Protein AF-A0A7S2E7U0-F1 (afdb_monomer_lite)

pLDDT: mean 86.0, std 13.42, range [37.09, 97.75]

Organism: NCBI:txid49249

Radius of gyration: 22.54 Å; chains: 1; bounding box: 45×50×60 Å

Foldseek 3Di:
DDDPPPPPQLADLLDDPDDDDPVVVVVSVVCVVVVVVCVVVVVLCVPDDVPPPSDDDPSNDRDDHPCPDPVNVVVQLVVLCVVVVNPNVRSVCVVCVVPVVVVVVVVVVVVVVVVVVVVVVVVVVVVVD

Secondary structure (DSSP, 8-state):
------------TTS--SPPPHHHHHHHHHHHHHTGGGHHHHHHHHT--TTS--PPPGGGSPPPPGGG-HHHHHHHHHHHHHHTTT-HHHHHHHHHHHHHHHHHHHHHHHHHHHHHHHHHHHHHHHHH-

Structure (mmCIF, N/CA/C/O backbone):
data_AF-A0A7S2E7U0-F1
#
_entry.id   AF-A0A7S2E7U0-F1
#
loop_
_atom_site.group_PDB
_atom_site.id
_atom_site.type_symbol
_atom_site.label_atom_id
_atom_site.label_alt_id
_atom_site.label_comp_id
_atom_site.label_asym_id
_atom_site.label_entity_id
_atom_site.label_seq_id
_atom_site.pdbx_PDB_ins_code
_atom_site.Cartn_x
_atom_site.Cartn_y
_atom_site.Cartn_z
_atom_site.occupancy
_atom_site.B_iso_or_equiv
_atom_site.auth_seq_id
_atom_site.auth_comp_id
_atom_site.auth_asym_id
_atom_site.auth_atom_id
_atom_site.pdbx_PDB_model_num
ATOM 1 N N . THR A 1 1 ? 30.262 -25.009 -15.472 1.00 37.09 1 THR A N 1
ATOM 2 C CA . THR A 1 1 ? 28.959 -25.361 -14.877 1.00 37.09 1 THR A CA 1
ATOM 3 C C . THR A 1 1 ? 28.072 -24.147 -14.979 1.00 37.09 1 THR A C 1
ATOM 5 O O . THR A 1 1 ? 28.184 -23.230 -14.180 1.00 37.09 1 THR A O 1
ATOM 8 N N . THR A 1 2 ? 27.324 -24.074 -16.072 1.00 38.62 2 THR A N 1
ATOM 9 C CA . THR A 1 2 ? 26.510 -22.922 -16.458 1.00 38.62 2 THR A CA 1
ATOM 10 C C . THR A 1 2 ? 25.238 -22.957 -15.624 1.00 38.62 2 THR A C 1
ATOM 12 O O . THR A 1 2 ? 24.334 -23.733 -15.914 1.00 38.62 2 THR A O 1
ATOM 15 N N . THR A 1 3 ? 25.192 -22.195 -14.533 1.00 45.09 3 THR A N 1
ATOM 16 C CA . THR A 1 3 ? 23.937 -21.950 -13.821 1.00 45.09 3 THR A CA 1
ATOM 17 C C . THR A 1 3 ? 23.049 -21.158 -14.765 1.00 45.09 3 THR A C 1
ATOM 19 O O . THR A 1 3 ? 23.379 -20.018 -15.096 1.00 45.09 3 THR A O 1
ATOM 22 N N . ALA A 1 4 ? 21.978 -21.791 -15.241 1.00 39.88 4 ALA A N 1
ATOM 23 C CA . ALA A 1 4 ? 20.871 -21.113 -15.885 1.00 39.88 4 ALA A CA 1
ATOM 24 C C . ALA A 1 4 ? 20.502 -19.907 -15.015 1.00 39.88 4 ALA A C 1
ATOM 26 O O . ALA A 1 4 ? 20.107 -20.056 -13.858 1.00 39.88 4 ALA A O 1
ATOM 27 N N . ARG A 1 5 ? 20.765 -18.709 -15.536 1.00 43.84 5 ARG A N 1
ATOM 28 C CA . ARG A 1 5 ? 20.193 -17.479 -15.013 1.00 43.84 5 ARG A CA 1
ATOM 29 C C . ARG A 1 5 ? 18.723 -17.595 -15.384 1.00 43.84 5 ARG A C 1
ATOM 31 O O . ARG A 1 5 ? 18.349 -17.319 -16.518 1.00 43.84 5 ARG A O 1
ATOM 38 N N . ASP A 1 6 ? 17.928 -18.127 -14.463 1.00 47.03 6 ASP A N 1
ATOM 39 C CA . ASP A 1 6 ? 16.515 -17.798 -14.419 1.00 47.03 6 ASP A CA 1
ATOM 40 C C . ASP A 1 6 ? 16.488 -16.280 -14.227 1.00 47.03 6 ASP A C 1
ATOM 42 O O . ASP A 1 6 ? 16.602 -15.774 -13.107 1.00 47.03 6 ASP A O 1
ATOM 46 N N . ASP A 1 7 ? 16.469 -15.548 -15.343 1.00 47.12 7 ASP A N 1
ATOM 47 C CA . ASP A 1 7 ? 16.085 -14.144 -15.403 1.00 47.12 7 ASP A CA 1
ATOM 48 C C . ASP A 1 7 ? 14.592 -14.104 -15.044 1.00 47.12 7 ASP A C 1
ATOM 50 O O . ASP A 1 7 ? 13.710 -13.923 -15.882 1.00 47.12 7 ASP A O 1
ATOM 54 N N . ASP A 1 8 ? 14.318 -14.399 -13.770 1.00 57.12 8 ASP A N 1
ATOM 55 C CA . ASP A 1 8 ? 13.057 -14.174 -13.095 1.00 57.12 8 ASP A CA 1
ATOM 56 C C . ASP A 1 8 ? 12.713 -12.712 -13.351 1.00 57.12 8 ASP A C 1
ATOM 58 O O . ASP A 1 8 ? 13.328 -11.808 -12.786 1.00 57.12 8 ASP A O 1
ATOM 62 N N . ASP A 1 9 ? 11.741 -12.497 -14.225 1.00 67.38 9 ASP A N 1
ATOM 63 C CA . ASP A 1 9 ? 11.083 -11.226 -14.463 1.00 67.38 9 ASP A CA 1
ATOM 64 C C . ASP A 1 9 ? 10.714 -10.581 -13.110 1.00 67.38 9 ASP A C 1
ATOM 66 O O . ASP A 1 9 ? 9.685 -10.903 -12.503 1.00 67.38 9 ASP A O 1
ATOM 70 N N . LEU A 1 10 ? 11.567 -9.663 -12.626 1.00 74.56 10 LEU A N 1
ATOM 71 C CA . LEU A 1 10 ? 11.438 -8.878 -11.383 1.00 74.56 10 LEU A CA 1
ATOM 72 C C . LEU A 1 10 ? 10.291 -7.854 -11.452 1.00 74.56 10 LEU A C 1
ATOM 74 O O . LEU A 1 10 ? 10.310 -6.796 -10.821 1.00 74.56 10 LEU A O 1
ATOM 78 N N . SER A 1 11 ? 9.275 -8.171 -12.244 1.00 78.31 11 SER A N 1
ATOM 79 C CA . SER A 1 11 ? 7.920 -7.656 -12.151 1.00 78.31 11 SER A CA 1
ATOM 80 C C . SER A 1 11 ? 7.439 -7.536 -10.703 1.00 78.31 11 SER A C 1
ATOM 82 O O . SER A 1 11 ? 7.760 -8.341 -9.821 1.00 78.31 11 SER A O 1
ATOM 84 N N . TRP A 1 12 ? 6.635 -6.505 -10.465 1.00 82.00 12 TRP A N 1
ATOM 85 C CA . TRP A 1 12 ? 6.075 -6.257 -9.150 1.00 82.00 12 TRP A CA 1
ATOM 86 C C . TRP A 1 12 ? 5.142 -7.418 -8.754 1.00 82.00 12 TRP A C 1
ATOM 88 O O . TRP A 1 12 ? 4.193 -7.713 -9.485 1.00 82.00 12 TRP A O 1
ATOM 98 N N . PRO A 1 13 ? 5.359 -8.080 -7.603 1.00 79.50 13 PRO A N 1
ATOM 99 C CA . PRO A 1 13 ? 4.645 -9.310 -7.243 1.00 79.50 13 PRO A CA 1
ATOM 100 C C . PRO A 1 13 ? 3.137 -9.109 -7.027 1.00 79.50 13 PRO A C 1
ATOM 102 O O . PRO A 1 13 ? 2.373 -10.074 -7.035 1.00 79.50 13 PRO A O 1
ATOM 105 N N . GLU A 1 14 ? 2.692 -7.864 -6.847 1.00 77.19 14 GLU A N 1
ATOM 106 C CA . GLU A 1 14 ? 1.279 -7.529 -6.653 1.00 77.19 14 GLU A CA 1
ATOM 107 C C . GLU A 1 14 ? 0.531 -7.259 -7.970 1.00 77.19 14 GLU A C 1
ATOM 109 O O . GLU A 1 14 ? -0.700 -7.175 -7.958 1.00 77.19 14 GLU A O 1
ATOM 114 N N . GLU A 1 15 ? 1.228 -7.148 -9.109 1.00 79.31 15 GLU A N 1
ATOM 115 C CA . GLU A 1 15 ? 0.573 -6.920 -10.399 1.00 79.31 15 GLU A CA 1
ATOM 116 C C . GLU A 1 15 ? -0.136 -8.198 -10.897 1.00 79.31 15 GLU A C 1
ATOM 118 O O . GLU A 1 15 ? 0.424 -9.301 -10.882 1.00 79.31 15 GLU A O 1
ATOM 123 N N . PRO A 1 16 ? -1.413 -8.108 -11.312 1.00 69.31 16 PRO A N 1
ATOM 124 C CA . PRO A 1 16 ? -2.151 -9.264 -11.799 1.00 69.31 16 PRO A CA 1
ATOM 125 C C . PRO A 1 16 ? -1.623 -9.692 -13.173 1.00 69.31 16 PRO A C 1
ATOM 127 O O . PRO A 1 16 ? -1.882 -9.029 -14.169 1.00 69.31 16 PRO A O 1
ATOM 130 N N . LYS A 1 17 ? -0.916 -10.827 -13.225 1.00 68.31 17 LYS A N 1
ATOM 131 C CA . LYS A 1 17 ? -0.404 -11.388 -14.485 1.00 68.31 17 LYS A CA 1
ATOM 132 C C . LYS A 1 17 ? -1.469 -12.107 -15.333 1.00 68.31 17 LYS A C 1
ATOM 134 O O . LYS A 1 17 ? -1.351 -12.091 -16.546 1.00 68.31 17 LYS A O 1
ATOM 139 N N . GLU A 1 18 ? -2.524 -12.674 -14.728 1.00 74.00 18 GLU A N 1
ATOM 140 C CA . GLU A 1 18 ? -3.601 -13.420 -15.421 1.00 74.00 18 GLU A CA 1
ATOM 141 C C . GLU A 1 18 ? -4.927 -13.434 -14.619 1.00 74.00 18 GLU A C 1
ATOM 143 O O . GLU A 1 18 ? -4.891 -13.178 -13.409 1.00 74.00 18 GLU A O 1
ATOM 148 N N . PRO A 1 19 ? -6.100 -13.724 -15.236 1.00 62.00 19 PRO A N 1
ATOM 149 C CA . PRO A 1 19 ? -7.394 -13.824 -14.541 1.00 62.00 19 PRO A CA 1
ATOM 150 C C . PRO A 1 19 ? -7.426 -14.986 -13.526 1.00 62.00 19 PRO A C 1
ATOM 152 O O . PRO A 1 19 ? -7.167 -16.139 -13.860 1.00 62.00 19 PRO A O 1
ATOM 155 N N . LYS A 1 20 ? -7.727 -14.682 -12.251 1.00 66.06 20 LYS A N 1
ATOM 156 C CA . LYS A 1 20 ? -7.390 -15.549 -11.101 1.00 66.06 20 LYS A CA 1
ATOM 157 C C . LYS A 1 20 ? -8.554 -16.382 -10.557 1.00 66.06 20 LYS A C 1
ATOM 159 O O . LYS A 1 20 ? -9.637 -15.878 -10.277 1.00 66.06 20 LYS A O 1
ATOM 164 N N . SER A 1 21 ? -8.247 -17.648 -10.265 1.00 81.69 21 SER A N 1
ATOM 165 C CA . SER A 1 21 ? -8.994 -18.527 -9.351 1.00 81.69 21 SER A CA 1
ATOM 166 C C . SER A 1 21 ? -9.025 -17.962 -7.918 1.00 81.69 21 SER A C 1
ATOM 168 O O . SER A 1 21 ? -8.040 -17.379 -7.456 1.00 81.69 21 SER A O 1
ATOM 170 N N . LEU A 1 22 ? -10.119 -18.182 -7.173 1.00 84.44 22 LEU A N 1
ATOM 171 C CA . LEU A 1 22 ? -10.339 -17.656 -5.809 1.00 84.44 22 LEU A CA 1
ATOM 172 C C . LEU A 1 22 ? -9.176 -17.934 -4.838 1.00 84.44 22 LEU A C 1
ATOM 174 O O . LEU A 1 22 ? -8.806 -17.069 -4.045 1.00 84.44 22 LEU A O 1
ATOM 178 N N . LYS A 1 23 ? -8.551 -19.116 -4.928 1.00 83.69 23 LYS A N 1
ATOM 179 C CA . LYS A 1 23 ? -7.410 -19.493 -4.071 1.00 83.69 23 LYS A CA 1
ATOM 180 C C . LYS A 1 23 ? -6.179 -18.614 -4.319 1.00 83.69 23 LYS A C 1
ATOM 182 O O . LYS A 1 23 ? -5.499 -18.230 -3.372 1.00 83.69 23 LYS A O 1
ATOM 187 N N . SER A 1 24 ? -5.924 -18.258 -5.579 1.00 83.31 24 SER A N 1
ATOM 188 C CA . SER A 1 24 ? -4.824 -17.363 -5.956 1.00 83.31 24 SER A CA 1
ATOM 189 C C . SER A 1 24 ? -5.070 -15.937 -5.449 1.00 83.31 24 SER A C 1
ATOM 191 O O . SER A 1 24 ? -4.136 -15.273 -5.004 1.00 83.31 24 SER A O 1
ATOM 193 N N . SER A 1 25 ? -6.330 -15.488 -5.420 1.00 84.25 25 SER A N 1
ATOM 194 C CA . SER A 1 25 ? -6.690 -14.174 -4.874 1.00 84.25 25 SER A CA 1
ATOM 195 C C . SER A 1 25 ? -6.445 -14.073 -3.366 1.00 84.25 25 SER A C 1
ATOM 197 O O . SER A 1 25 ? -5.916 -13.065 -2.905 1.00 84.25 25 SER A O 1
ATOM 199 N N . LEU A 1 26 ? -6.802 -15.106 -2.594 1.00 87.62 26 LEU A N 1
ATOM 200 C CA . LEU A 1 26 ? -6.554 -15.129 -1.146 1.00 87.62 26 LEU A CA 1
ATOM 201 C C . LEU A 1 26 ? -5.057 -15.151 -0.827 1.00 87.62 26 LEU A C 1
ATOM 203 O O . LEU A 1 26 ? -4.606 -14.440 0.068 1.00 87.62 26 LEU A O 1
ATOM 207 N N . TYR A 1 27 ? -4.282 -15.926 -1.587 1.00 86.81 27 TYR A N 1
ATOM 208 C CA . TYR A 1 27 ? -2.829 -15.952 -1.450 1.00 86.81 27 TYR A CA 1
ATOM 209 C C . TYR A 1 27 ? -2.200 -14.584 -1.747 1.00 86.81 27 TYR A C 1
ATOM 211 O O . TYR A 1 27 ? -1.378 -14.106 -0.969 1.00 86.81 27 TYR A O 1
ATOM 219 N N . LEU A 1 28 ? -2.632 -13.918 -2.824 1.00 85.19 28 LEU A N 1
ATOM 220 C CA . LEU A 1 28 ? -2.157 -12.577 -3.167 1.00 85.19 28 LEU A CA 1
ATOM 221 C C . LEU A 1 28 ? -2.520 -11.552 -2.084 1.00 85.19 28 LEU A C 1
ATOM 223 O O . LEU A 1 28 ? -1.697 -10.715 -1.726 1.00 85.19 28 LEU A O 1
ATOM 227 N N . LEU A 1 29 ? -3.735 -11.636 -1.531 1.00 88.75 29 LEU A N 1
ATOM 228 C CA . LEU A 1 29 ? -4.169 -10.777 -0.432 1.00 88.75 29 LEU A CA 1
ATOM 229 C C . LEU A 1 29 ? -3.288 -10.977 0.806 1.00 88.75 29 LEU A C 1
ATOM 231 O O . LEU A 1 29 ? -2.836 -10.001 1.397 1.00 88.75 29 LEU A O 1
ATOM 235 N N . TYR A 1 30 ? -3.003 -12.230 1.166 1.00 90.06 30 TYR A N 1
ATOM 236 C CA . TYR A 1 30 ? -2.103 -12.555 2.269 1.00 90.06 30 TYR A CA 1
ATOM 237 C C . TYR A 1 30 ? -0.690 -12.015 2.029 1.00 90.06 30 TYR A C 1
ATOM 239 O O . TYR A 1 30 ? -0.112 -11.390 2.919 1.00 90.06 30 TYR A O 1
ATOM 247 N N . GLN A 1 31 ? -0.135 -12.217 0.831 1.00 89.81 31 GLN A N 1
ATOM 248 C CA . GLN A 1 31 ? 1.193 -11.709 0.488 1.00 89.81 31 GLN A CA 1
ATOM 249 C C . GLN A 1 31 ? 1.262 -10.183 0.547 1.00 89.81 31 GLN A C 1
ATOM 251 O O . GLN A 1 31 ? 2.233 -9.654 1.084 1.00 89.81 31 GLN A O 1
ATOM 256 N N . ARG A 1 32 ? 0.234 -9.491 0.042 1.00 88.69 32 ARG A N 1
ATOM 257 C CA . ARG A 1 32 ? 0.123 -8.028 0.090 1.00 88.69 32 ARG A CA 1
ATOM 258 C C . ARG A 1 32 ? -0.025 -7.517 1.520 1.00 88.69 32 ARG A C 1
ATOM 260 O O . ARG A 1 32 ? 0.574 -6.516 1.882 1.00 88.69 32 ARG A O 1
ATOM 267 N N . TRP A 1 33 ? -0.796 -8.219 2.346 1.00 89.12 33 TRP A N 1
ATOM 268 C CA . TRP A 1 33 ? -1.007 -7.840 3.741 1.00 89.12 33 TRP A CA 1
ATOM 269 C C . TRP A 1 33 ? 0.243 -8.041 4.607 1.00 89.12 33 TRP A C 1
ATOM 271 O O . TRP A 1 33 ? 0.558 -7.203 5.445 1.00 89.12 33 TRP A O 1
ATOM 281 N N . THR A 1 34 ? 0.972 -9.138 4.397 1.00 91.94 34 THR A N 1
ATOM 282 C CA . THR A 1 34 ? 2.152 -9.498 5.203 1.00 91.94 34 THR A CA 1
ATOM 283 C C . THR A 1 34 ? 3.477 -9.022 4.616 1.00 91.94 34 THR A C 1
ATOM 285 O O . THR A 1 34 ? 4.521 -9.238 5.228 1.00 91.94 34 THR A O 1
ATOM 288 N N . PHE A 1 35 ? 3.463 -8.420 3.423 1.00 91.69 35 PHE A N 1
ATOM 289 C CA . PHE A 1 35 ? 4.661 -8.067 2.654 1.00 91.69 35 PHE A CA 1
ATOM 290 C C . PHE A 1 35 ? 5.640 -9.239 2.470 1.00 91.69 35 PHE A C 1
ATOM 292 O O . PHE A 1 35 ? 6.848 -9.046 2.326 1.00 91.69 35 PHE A O 1
ATOM 299 N N . SER A 1 36 ? 5.137 -10.480 2.442 1.00 89.38 36 SER A N 1
ATOM 300 C CA . SER A 1 36 ? 5.979 -11.685 2.419 1.00 89.38 36 SER A CA 1
ATOM 301 C C . SER A 1 36 ? 6.924 -11.751 1.211 1.00 89.38 36 SER A C 1
ATOM 303 O O . SER A 1 36 ? 7.922 -12.471 1.260 1.00 89.38 36 SER A O 1
ATOM 305 N N . PHE A 1 37 ? 6.637 -11.032 0.125 1.00 86.94 37 PHE A N 1
ATOM 306 C CA . PHE A 1 37 ? 7.508 -10.971 -1.051 1.00 86.94 37 PHE A CA 1
ATOM 307 C C . PHE A 1 37 ? 8.867 -10.309 -0.753 1.00 86.94 37 PHE A C 1
ATOM 309 O O . PHE A 1 37 ? 9.879 -10.680 -1.351 1.00 86.94 37 PHE A O 1
ATOM 316 N N . MET A 1 38 ? 8.930 -9.404 0.232 1.00 89.88 38 MET A N 1
ATOM 317 C CA . MET A 1 38 ? 10.175 -8.747 0.650 1.00 89.88 38 MET A CA 1
ATOM 318 C C . MET A 1 38 ? 11.180 -9.719 1.276 1.00 89.88 38 MET A C 1
ATOM 320 O O . MET A 1 38 ? 12.381 -9.441 1.295 1.00 89.88 38 MET A O 1
ATOM 324 N N . ASN A 1 39 ? 10.736 -10.898 1.725 1.00 90.12 39 ASN A N 1
ATOM 325 C CA . ASN A 1 39 ? 11.610 -11.902 2.332 1.00 90.12 39 ASN A CA 1
ATOM 326 C C . ASN A 1 39 ? 12.759 -12.334 1.409 1.00 90.12 39 ASN A C 1
ATOM 328 O O . ASN A 1 39 ? 13.832 -12.676 1.910 1.00 90.12 39 ASN A O 1
ATOM 332 N N . ARG A 1 40 ? 12.583 -12.283 0.078 1.00 86.50 40 ARG A N 1
ATOM 333 C CA . ARG A 1 40 ? 13.654 -12.574 -0.896 1.00 86.50 40 ARG A CA 1
ATOM 334 C C . ARG A 1 40 ? 14.804 -11.572 -0.760 1.00 86.50 40 ARG A C 1
ATOM 336 O O . ARG A 1 40 ? 15.948 -11.980 -0.557 1.00 86.50 40 ARG A O 1
ATOM 343 N N . VAL A 1 41 ? 14.484 -10.277 -0.796 1.00 87.56 41 VAL A N 1
ATOM 344 C CA . VAL A 1 41 ? 15.458 -9.180 -0.662 1.00 87.56 41 VAL A CA 1
ATOM 345 C C . VAL A 1 41 ? 16.106 -9.209 0.722 1.00 87.56 41 VAL A C 1
ATOM 347 O O . VAL A 1 41 ? 17.329 -9.159 0.827 1.00 87.56 41 VAL A O 1
ATOM 350 N N . LEU A 1 42 ? 15.313 -9.396 1.782 1.00 90.25 42 LEU A N 1
ATOM 351 C CA . LEU A 1 42 ? 15.817 -9.472 3.157 1.00 90.25 42 LEU A CA 1
ATOM 352 C C . LEU A 1 42 ? 16.751 -10.671 3.373 1.00 90.25 42 LEU A C 1
ATOM 354 O O . LEU A 1 42 ? 17.792 -10.545 4.017 1.00 90.25 42 LEU A O 1
ATOM 358 N N . THR A 1 43 ? 16.429 -11.836 2.804 1.00 89.31 43 THR A N 1
ATOM 359 C CA . THR A 1 43 ? 17.274 -13.035 2.924 1.00 89.31 43 THR A CA 1
ATOM 360 C C . THR A 1 43 ? 18.589 -12.873 2.171 1.00 89.31 43 THR A C 1
ATOM 362 O O . THR A 1 43 ? 19.625 -13.316 2.674 1.00 89.31 43 THR A O 1
ATOM 365 N N . LYS A 1 44 ? 18.568 -12.226 0.996 1.00 87.12 44 LYS A N 1
ATOM 366 C CA . LYS A 1 44 ? 19.787 -11.890 0.251 1.00 87.12 44 LYS A CA 1
ATOM 367 C C . LYS A 1 44 ? 20.631 -10.872 1.018 1.00 87.12 44 LYS A C 1
ATOM 369 O O . LYS A 1 44 ? 21.818 -11.111 1.212 1.00 87.12 44 LYS A O 1
ATOM 374 N N . GLY A 1 45 ? 20.008 -9.814 1.540 1.00 88.50 45 GLY A N 1
ATOM 375 C CA . GLY A 1 45 ? 20.654 -8.817 2.396 1.00 88.50 45 GLY A CA 1
ATOM 376 C C . GLY A 1 45 ? 21.323 -9.435 3.627 1.00 88.50 45 GLY A C 1
ATOM 377 O O . GLY A 1 45 ? 22.473 -9.134 3.923 1.00 88.50 45 GLY A O 1
ATOM 378 N N . ARG A 1 46 ? 20.666 -10.394 4.291 1.00 89.38 46 ARG A N 1
ATOM 379 C CA . ARG A 1 46 ? 21.229 -11.108 5.452 1.00 89.38 46 ARG A CA 1
ATOM 380 C C . ARG A 1 46 ? 22.503 -11.901 5.130 1.00 89.38 46 ARG A C 1
ATOM 382 O O . ARG A 1 46 ? 23.315 -12.123 6.019 1.00 89.38 46 ARG A O 1
ATOM 389 N N . ARG A 1 47 ? 22.664 -12.372 3.890 1.00 85.88 47 ARG A N 1
ATOM 390 C CA . ARG A 1 47 ? 23.828 -13.164 3.449 1.00 85.88 47 ARG A CA 1
ATOM 391 C C . ARG A 1 47 ? 24.981 -12.303 2.931 1.00 85.88 47 ARG A C 1
ATOM 393 O O . ARG A 1 47 ? 25.975 -12.862 2.483 1.00 85.88 47 ARG A O 1
ATOM 400 N N . GLN A 1 48 ? 24.866 -10.976 2.981 1.00 83.38 48 GLN A N 1
ATOM 401 C CA . GLN A 1 48 ? 25.957 -10.084 2.604 1.00 83.38 48 GLN A CA 1
ATOM 402 C C . GLN A 1 48 ? 27.102 -10.206 3.610 1.00 83.38 48 GLN A C 1
ATOM 404 O O . GLN A 1 48 ? 27.080 -9.619 4.690 1.00 83.38 48 GLN A O 1
ATOM 409 N N . THR A 1 49 ? 28.120 -10.977 3.257 1.00 77.81 49 THR A N 1
ATOM 410 C CA . THR A 1 49 ? 29.414 -10.940 3.929 1.00 77.81 49 THR A CA 1
ATOM 411 C C . THR A 1 49 ? 30.299 -9.934 3.195 1.00 77.81 49 THR A C 1
ATOM 413 O O . THR A 1 49 ? 30.299 -9.855 1.968 1.00 77.81 49 THR A O 1
ATOM 416 N N . LEU A 1 50 ? 31.103 -9.170 3.939 1.00 67.19 50 LEU A N 1
ATOM 417 C CA . LEU A 1 50 ? 32.033 -8.181 3.369 1.00 67.19 50 LEU A CA 1
ATOM 418 C C . LEU A 1 50 ? 33.115 -8.817 2.462 1.00 67.19 50 LEU A C 1
ATOM 420 O O . LEU A 1 50 ? 33.880 -8.102 1.826 1.00 67.19 50 LEU A O 1
ATOM 424 N N . ARG A 1 51 ? 33.228 -10.153 2.449 1.00 66.19 51 ARG A N 1
ATOM 425 C CA . ARG A 1 51 ? 34.316 -10.901 1.804 1.00 66.19 51 ARG A CA 1
ATOM 426 C C . ARG A 1 51 ? 33.921 -11.608 0.507 1.00 66.19 51 ARG A C 1
ATOM 428 O O . ARG A 1 51 ? 34.797 -11.805 -0.325 1.00 66.19 51 ARG A O 1
ATOM 435 N N . ASP A 1 52 ? 32.645 -11.943 0.311 1.00 72.00 52 ASP A N 1
ATOM 436 C CA . ASP A 1 52 ? 32.226 -12.816 -0.799 1.00 72.00 52 ASP A CA 1
ATOM 437 C C . ASP A 1 52 ? 31.761 -12.044 -2.048 1.00 72.00 52 ASP A C 1
ATOM 439 O O . ASP A 1 52 ? 31.357 -12.645 -3.041 1.00 72.00 52 ASP A O 1
ATOM 443 N N . GLY A 1 53 ? 31.786 -10.704 -2.018 1.00 70.75 53 GLY A N 1
ATOM 444 C CA . GLY A 1 53 ? 31.375 -9.855 -3.146 1.00 70.75 53 GLY A CA 1
ATOM 445 C C . GLY A 1 53 ? 29.874 -9.905 -3.467 1.00 70.75 53 GLY A C 1
ATOM 446 O O . GLY A 1 53 ? 29.403 -9.187 -4.347 1.00 70.75 53 GLY A O 1
ATOM 447 N N . THR A 1 54 ? 29.093 -10.708 -2.740 1.00 69.62 54 THR A N 1
ATOM 448 C CA . THR A 1 54 ? 27.632 -10.745 -2.809 1.00 69.62 54 THR A CA 1
ATOM 449 C C . THR A 1 54 ? 27.039 -9.544 -2.086 1.00 69.62 54 THR A C 1
ATOM 451 O O . THR A 1 54 ? 26.596 -9.645 -0.944 1.00 69.62 54 THR A O 1
ATOM 454 N N . HIS A 1 55 ? 27.024 -8.403 -2.766 1.00 82.06 55 HIS A N 1
ATOM 455 C CA . HIS A 1 55 ? 26.269 -7.221 -2.365 1.00 82.06 55 HIS A CA 1
ATOM 456 C C . HIS A 1 55 ? 24.909 -7.190 -3.076 1.00 82.06 55 HIS A C 1
ATOM 458 O O . HIS A 1 55 ? 24.693 -7.869 -4.079 1.00 82.06 55 HIS A O 1
ATOM 464 N N . LEU A 1 56 ? 23.959 -6.449 -2.506 1.00 84.75 56 LEU A N 1
ATOM 465 C CA . LEU A 1 56 ? 22.691 -6.139 -3.161 1.00 84.75 56 LEU A CA 1
ATOM 466 C C . LEU A 1 56 ? 23.023 -5.173 -4.292 1.00 84.75 56 LEU A C 1
ATOM 468 O O . LEU A 1 56 ? 23.596 -4.111 -4.042 1.00 84.75 56 LEU A O 1
ATOM 472 N N . CYS A 1 57 ? 22.682 -5.558 -5.511 1.00 85.06 57 CYS A N 1
ATOM 473 C CA . CYS A 1 57 ? 22.857 -4.728 -6.691 1.00 85.06 57 CYS A CA 1
ATOM 474 C C . CYS A 1 57 ? 21.518 -4.109 -7.094 1.00 85.06 57 CYS A C 1
ATOM 476 O O . CYS A 1 57 ? 20.457 -4.518 -6.623 1.00 85.06 57 CYS A O 1
ATOM 478 N N . GLN A 1 58 ? 21.559 -3.130 -7.998 1.00 85.81 58 GLN A N 1
ATOM 479 C CA . GLN A 1 58 ? 20.345 -2.535 -8.559 1.00 85.81 58 GLN A CA 1
ATOM 480 C C . GLN A 1 58 ? 19.450 -3.584 -9.239 1.00 85.81 58 GLN A C 1
ATOM 482 O O . GLN A 1 58 ? 18.230 -3.491 -9.150 1.00 85.81 58 GLN A O 1
ATOM 487 N N . ASP A 1 59 ? 20.062 -4.618 -9.816 1.00 84.88 59 ASP A N 1
ATOM 488 C CA . ASP A 1 59 ? 19.375 -5.750 -10.442 1.00 84.88 59 ASP A CA 1
ATOM 489 C C . ASP A 1 59 ? 18.591 -6.620 -9.444 1.00 84.88 59 ASP A C 1
ATOM 491 O O . ASP A 1 59 ? 17.843 -7.489 -9.863 1.00 84.88 59 ASP A O 1
ATOM 495 N N . ASP A 1 60 ? 18.752 -6.427 -8.129 1.00 83.75 60 ASP A N 1
ATOM 496 C CA . ASP A 1 60 ? 17.982 -7.147 -7.105 1.00 83.75 60 ASP A CA 1
ATOM 497 C C . ASP A 1 60 ? 16.713 -6.411 -6.666 1.00 83.75 60 ASP A C 1
ATOM 499 O O . ASP A 1 60 ? 15.931 -6.944 -5.871 1.00 83.75 60 ASP A O 1
ATOM 503 N N . LEU A 1 61 ? 16.525 -5.171 -7.124 1.00 86.38 61 LEU A N 1
ATOM 504 C CA . LEU A 1 61 ? 15.337 -4.395 -6.809 1.00 86.38 61 LEU A CA 1
ATOM 505 C C . LEU A 1 61 ? 14.205 -4.779 -7.758 1.00 86.38 61 LEU A C 1
ATOM 507 O O . LEU A 1 61 ? 14.382 -4.877 -8.970 1.00 86.38 61 LEU A O 1
ATOM 511 N N . PHE A 1 62 ? 13.010 -4.931 -7.193 1.00 88.19 62 PHE A N 1
ATOM 512 C CA . PHE A 1 62 ? 11.796 -5.061 -7.987 1.00 88.19 62 PHE A CA 1
ATOM 513 C C . PHE A 1 62 ? 11.604 -3.836 -8.881 1.00 88.19 62 PHE A C 1
ATOM 515 O O . PHE A 1 62 ? 11.881 -2.699 -8.480 1.00 88.19 62 PHE A O 1
ATOM 522 N N . HIS A 1 63 ? 11.067 -4.059 -10.077 1.00 89.06 63 HIS A N 1
ATOM 523 C CA . HIS A 1 63 ? 10.650 -2.965 -10.936 1.00 89.06 63 HIS A CA 1
ATOM 524 C C . HIS A 1 63 ? 9.524 -2.156 -10.288 1.00 89.06 63 HIS A C 1
ATOM 526 O O . HIS A 1 63 ? 8.655 -2.691 -9.598 1.00 89.06 63 HIS A O 1
ATOM 532 N N . VAL A 1 64 ? 9.534 -0.845 -10.540 1.00 88.12 64 VAL A N 1
ATOM 533 C CA . VAL A 1 64 ? 8.485 0.059 -10.061 1.00 88.12 64 VAL A CA 1
ATOM 534 C C . VAL A 1 64 ? 7.149 -0.363 -10.684 1.00 88.12 64 VAL A C 1
ATOM 536 O O . VAL A 1 64 ? 7.080 -0.488 -11.917 1.00 88.12 64 VAL A O 1
ATOM 539 N N . PRO A 1 65 ? 6.090 -0.552 -9.875 1.00 89.94 65 PRO A N 1
ATOM 540 C CA . PRO A 1 65 ? 4.778 -0.918 -10.388 1.00 89.94 65 PRO A CA 1
ATOM 541 C C . PRO A 1 65 ? 4.284 0.127 -11.387 1.00 89.94 65 PRO A C 1
ATOM 543 O O . PRO A 1 65 ? 4.539 1.325 -11.240 1.00 89.94 65 PRO A O 1
ATOM 546 N N . HIS A 1 66 ? 3.549 -0.317 -12.403 1.00 89.31 66 HIS A N 1
ATOM 547 C CA . HIS A 1 66 ? 3.071 0.508 -13.508 1.00 89.31 66 HIS A CA 1
ATOM 548 C C . HIS A 1 66 ? 2.334 1.763 -13.027 1.00 89.31 66 HIS A C 1
ATOM 550 O O . HIS A 1 66 ? 2.568 2.853 -13.545 1.00 89.31 66 HIS A O 1
ATOM 556 N N . ALA A 1 67 ? 1.508 1.625 -11.987 1.00 88.44 67 ALA A N 1
ATOM 557 C CA . ALA A 1 67 ? 0.751 2.729 -11.400 1.00 88.44 67 ALA A CA 1
ATOM 558 C C . ALA A 1 67 ? 1.637 3.857 -10.833 1.00 88.44 67 ALA A C 1
ATOM 560 O O . ALA A 1 67 ? 1.218 5.012 -10.834 1.00 88.44 67 ALA A O 1
ATOM 561 N N . MET A 1 68 ? 2.861 3.542 -10.388 1.00 89.62 68 MET A N 1
ATOM 562 C CA . MET A 1 68 ? 3.805 4.496 -9.788 1.00 89.62 68 MET A CA 1
ATOM 563 C C . MET A 1 68 ? 4.875 4.991 -10.771 1.00 89.62 68 MET A C 1
ATOM 565 O O . MET A 1 68 ? 5.766 5.751 -10.386 1.00 89.62 68 MET A O 1
ATOM 569 N N . LYS A 1 69 ? 4.823 4.582 -12.045 1.00 93.62 69 LYS A N 1
ATOM 570 C CA . LYS A 1 69 ? 5.759 5.075 -13.062 1.00 93.62 69 LYS A CA 1
ATOM 571 C C . LYS A 1 69 ? 5.539 6.569 -13.306 1.00 93.62 69 LYS A C 1
ATOM 573 O O . LYS A 1 69 ? 4.408 7.042 -13.400 1.00 93.62 69 LYS A O 1
ATOM 578 N N . SER A 1 70 ? 6.631 7.315 -13.467 1.00 94.31 70 SER A N 1
ATOM 579 C CA . SER A 1 70 ? 6.598 8.774 -13.646 1.00 94.31 70 SER A CA 1
ATOM 580 C C . SER A 1 70 ? 5.817 9.213 -14.885 1.00 94.31 70 SER A C 1
ATOM 582 O O . 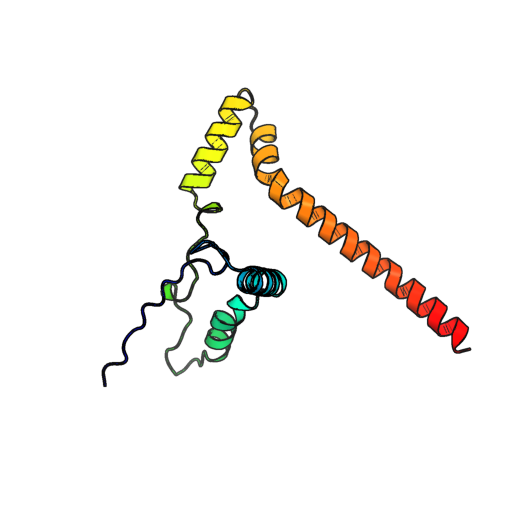SER A 1 70 ? 5.122 10.225 -14.829 1.00 94.31 70 SER A O 1
ATOM 584 N N . CYS A 1 71 ? 5.879 8.453 -15.983 1.00 95.19 71 CYS A N 1
ATOM 585 C CA . CYS A 1 71 ? 5.101 8.723 -17.194 1.00 95.19 71 CYS A CA 1
ATOM 586 C C . CYS A 1 71 ? 3.591 8.673 -16.918 1.00 95.19 71 CYS A C 1
ATOM 588 O O . CYS A 1 71 ? 2.881 9.627 -17.229 1.00 95.19 71 CYS A O 1
ATOM 590 N N . HIS A 1 72 ? 3.136 7.614 -16.247 1.00 93.81 72 HIS A N 1
ATOM 591 C CA . HIS A 1 72 ? 1.738 7.412 -15.884 1.00 93.81 72 HIS A CA 1
ATOM 592 C C . HIS A 1 72 ? 1.250 8.477 -14.892 1.00 93.81 72 HIS A C 1
ATOM 594 O O . HIS A 1 72 ? 0.214 9.101 -15.102 1.00 93.81 72 HIS A O 1
ATOM 600 N N . LEU A 1 73 ? 2.035 8.756 -13.845 1.00 93.44 73 LEU A N 1
ATOM 601 C CA . LEU A 1 73 ? 1.711 9.797 -12.865 1.00 93.44 73 LEU A CA 1
ATOM 602 C C . LEU A 1 73 ? 1.642 11.192 -13.497 1.00 93.44 73 LEU A C 1
ATOM 604 O O . LEU A 1 73 ? 0.784 11.991 -13.130 1.00 93.44 73 LEU A O 1
ATOM 608 N N . THR A 1 74 ? 2.524 11.488 -14.452 1.00 95.25 74 THR A N 1
ATOM 609 C CA . THR A 1 74 ? 2.535 12.775 -15.160 1.00 95.25 74 THR A CA 1
ATOM 610 C C . THR A 1 74 ? 1.289 12.937 -16.023 1.00 95.25 74 THR A C 1
ATOM 612 O O . THR A 1 74 ? 0.679 14.006 -16.017 1.00 95.25 74 THR A O 1
ATOM 615 N N . GLU A 1 75 ? 0.891 11.892 -16.747 1.00 95.56 75 GLU A N 1
ATOM 616 C CA . GLU A 1 75 ? -0.321 11.890 -17.569 1.00 95.56 75 GLU A CA 1
ATOM 617 C C . GLU A 1 75 ? -1.585 12.061 -16.711 1.00 95.56 75 GLU A C 1
ATOM 619 O O . GLU A 1 75 ? -2.399 12.953 -16.968 1.00 95.56 75 GLU A O 1
ATOM 624 N N . GLU A 1 76 ? -1.698 11.284 -15.631 1.00 93.69 76 GLU A N 1
ATOM 625 C CA . GLU A 1 76 ? -2.782 11.393 -14.650 1.00 93.69 76 GLU A CA 1
ATOM 626 C C . GLU A 1 76 ? -2.853 12.795 -14.028 1.00 93.69 76 GLU A C 1
ATOM 628 O O . GLU A 1 76 ? -3.925 13.410 -13.972 1.00 93.69 76 GLU A O 1
ATOM 633 N N . PHE A 1 77 ? -1.705 13.357 -13.641 1.00 94.81 77 PHE A N 1
ATOM 634 C CA . PHE A 1 77 ? -1.623 14.718 -13.122 1.00 94.81 77 PHE A CA 1
ATOM 635 C C . PHE A 1 77 ? -2.142 15.745 -14.128 1.00 94.81 77 PHE A C 1
ATOM 637 O O . PHE A 1 77 ? -2.996 16.563 -13.780 1.00 94.81 77 PHE A O 1
ATOM 644 N N . HIS A 1 78 ? -1.680 15.700 -15.381 1.00 94.94 78 HIS A N 1
ATOM 645 C CA . HIS A 1 78 ? -2.117 16.643 -16.413 1.00 94.94 78 HIS A CA 1
ATOM 646 C C . HIS A 1 78 ? -3.619 16.531 -16.679 1.00 94.94 78 HIS A C 1
ATOM 648 O O . HIS A 1 78 ? -4.300 17.555 -16.785 1.00 94.94 78 HIS A O 1
ATOM 654 N N . ARG A 1 79 ? -4.157 15.307 -16.701 1.00 94.00 79 ARG A N 1
ATOM 655 C CA . ARG A 1 79 ? -5.593 15.049 -16.840 1.00 94.00 79 ARG A CA 1
ATOM 6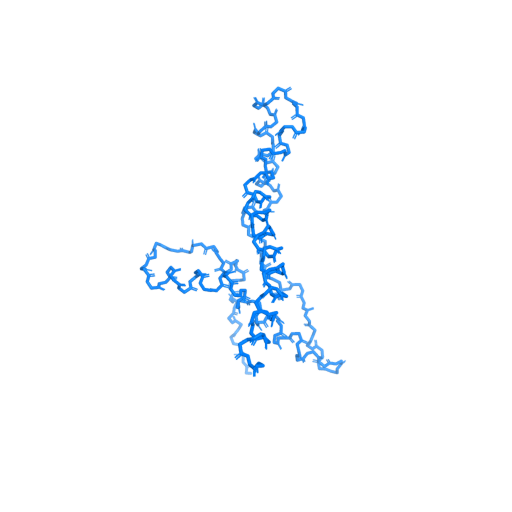56 C C . ARG A 1 79 ? -6.396 15.711 -15.717 1.00 94.00 79 ARG A C 1
ATOM 658 O O . ARG A 1 79 ? -7.362 16.432 -15.980 1.00 94.00 79 ARG A O 1
ATOM 665 N N . HIS A 1 80 ? -5.984 15.521 -14.463 1.00 92.56 80 HIS A N 1
ATOM 666 C CA . HIS A 1 80 ? -6.643 16.133 -13.305 1.00 92.56 80 HIS A CA 1
ATOM 667 C C . HIS A 1 80 ? -6.450 17.653 -13.232 1.00 92.56 80 HIS A C 1
ATOM 669 O O . HIS A 1 80 ? -7.357 18.367 -12.793 1.00 92.56 80 HIS A O 1
ATOM 675 N N . PHE A 1 81 ? -5.303 18.159 -13.678 1.00 94.06 81 PHE A N 1
ATOM 676 C CA . PHE A 1 81 ? -4.980 19.582 -13.695 1.00 94.06 81 PHE A CA 1
ATOM 677 C C . PHE A 1 81 ? -5.818 20.353 -14.721 1.00 94.06 81 PHE A C 1
ATOM 679 O O . PHE A 1 81 ? -6.382 21.401 -14.395 1.00 94.06 81 PHE A O 1
ATOM 686 N N . GLN A 1 82 ? -5.972 19.814 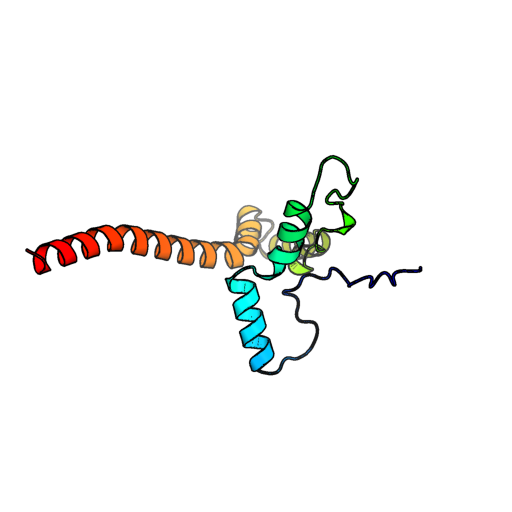-15.936 1.00 93.62 82 GLN A N 1
ATOM 687 C CA . GLN A 1 82 ? -6.820 20.409 -16.973 1.00 93.62 82 GLN A CA 1
ATOM 688 C C . GLN A 1 82 ? -8.300 20.393 -16.572 1.00 93.62 82 GLN A C 1
ATOM 690 O O . GLN A 1 82 ? -8.986 21.402 -16.714 1.00 93.62 82 GLN A O 1
ATOM 695 N N . LYS A 1 83 ? -8.776 19.285 -15.990 1.00 93.50 83 LYS A N 1
ATOM 696 C CA . LYS A 1 83 ? -10.167 19.138 -15.535 1.00 93.50 83 LYS A CA 1
ATOM 697 C C . LYS A 1 83 ? -10.550 20.108 -14.409 1.00 93.50 83 LYS A C 1
ATOM 699 O O . LYS A 1 83 ? -11.706 20.502 -14.306 1.00 93.50 83 LYS A O 1
ATOM 704 N N . ASN A 1 84 ? -9.601 20.487 -13.552 1.00 89.94 84 ASN A N 1
ATOM 705 C CA . ASN A 1 84 ? -9.837 21.326 -12.373 1.00 89.94 84 ASN A CA 1
ATOM 706 C C . ASN A 1 84 ? -9.459 22.804 -12.585 1.00 89.94 84 ASN A C 1
ATOM 708 O O . ASN A 1 84 ? -9.009 23.452 -11.641 1.00 89.94 84 ASN A O 1
ATOM 712 N N . ASN A 1 85 ? -9.611 23.350 -13.798 1.00 88.62 85 ASN A N 1
ATOM 713 C CA . ASN A 1 85 ? -9.310 24.759 -14.108 1.00 88.62 85 ASN A CA 1
ATOM 714 C C . ASN A 1 85 ? -7.891 25.198 -13.696 1.00 88.62 85 ASN A C 1
ATOM 716 O O . ASN A 1 85 ? -7.690 26.337 -13.284 1.00 88.62 85 ASN A O 1
ATOM 720 N N . ARG A 1 86 ? -6.895 24.302 -13.786 1.00 86.38 86 ARG A N 1
ATOM 721 C CA . ARG A 1 86 ? -5.493 24.574 -13.409 1.00 86.38 86 ARG A CA 1
ATOM 722 C C . ARG A 1 86 ? -5.274 24.865 -11.914 1.00 86.38 86 ARG A C 1
ATOM 724 O O . ARG A 1 86 ? -4.243 25.418 -11.532 1.00 86.38 86 ARG A O 1
ATOM 731 N N . HIS A 1 87 ? -6.195 24.451 -11.041 1.00 92.75 87 HIS A N 1
ATOM 732 C CA . HIS A 1 87 ? -5.972 24.494 -9.595 1.00 92.75 87 HIS A CA 1
ATOM 733 C C . HIS A 1 87 ? -5.062 23.344 -9.140 1.00 92.75 87 HIS A C 1
ATOM 735 O O . HIS A 1 87 ? -5.500 22.200 -9.000 1.00 92.75 87 HIS A O 1
ATOM 741 N N . LEU A 1 88 ? -3.799 23.673 -8.850 1.00 93.31 88 LEU A N 1
ATOM 742 C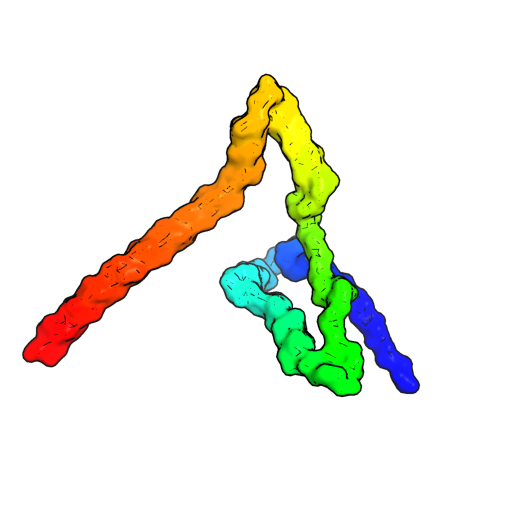 CA . LEU A 1 88 ? -2.757 22.718 -8.456 1.00 93.31 88 LEU A CA 1
ATOM 743 C C . LEU A 1 88 ? -3.130 21.897 -7.211 1.00 93.31 88 LEU A C 1
ATOM 745 O O . LEU A 1 88 ? -3.083 20.671 -7.247 1.00 93.31 88 LEU A O 1
ATOM 749 N N . ALA A 1 89 ? -3.545 22.560 -6.127 1.00 93.81 89 ALA A N 1
ATOM 750 C CA . ALA A 1 89 ? -3.851 21.892 -4.859 1.00 93.81 89 ALA A CA 1
ATOM 751 C C . ALA A 1 89 ? -4.978 20.857 -4.998 1.00 93.81 89 ALA A C 1
ATOM 753 O O . ALA A 1 89 ? -4.907 19.770 -4.431 1.00 93.81 89 ALA A O 1
ATOM 754 N N . LYS A 1 90 ? -5.999 21.169 -5.805 1.00 92.31 90 LYS A N 1
ATOM 755 C CA . LYS A 1 90 ? -7.129 20.268 -6.047 1.00 92.31 90 LYS A CA 1
ATOM 756 C C . LYS A 1 90 ? -6.721 19.063 -6.894 1.00 92.31 90 LYS A C 1
ATOM 758 O O . LYS A 1 90 ? -7.147 17.952 -6.601 1.00 92.31 90 LYS A O 1
ATOM 763 N N . ALA A 1 91 ? -5.883 19.269 -7.911 1.00 92.19 91 ALA A N 1
ATOM 764 C CA . ALA A 1 91 ? -5.350 18.178 -8.724 1.00 92.19 91 ALA A CA 1
ATOM 765 C C . ALA A 1 91 ? -4.467 17.229 -7.894 1.00 92.19 91 ALA A C 1
ATOM 767 O O . ALA A 1 91 ? -4.671 16.018 -7.945 1.00 92.19 91 ALA A O 1
ATOM 768 N N . LEU A 1 92 ? -3.570 17.781 -7.067 1.00 93.00 92 LEU A N 1
ATOM 769 C CA . LEU A 1 92 ? -2.735 17.006 -6.143 1.00 93.00 92 LEU A CA 1
ATOM 770 C C . LEU A 1 92 ? -3.578 16.227 -5.130 1.00 93.00 92 LEU A C 1
ATOM 772 O O . LEU A 1 92 ? -3.348 15.037 -4.932 1.00 93.00 92 LEU A O 1
ATOM 776 N N . TYR A 1 93 ? -4.585 16.869 -4.531 1.00 93.62 93 TYR A N 1
ATOM 777 C CA . TYR A 1 93 ? -5.482 16.197 -3.595 1.00 93.62 93 TYR A CA 1
ATOM 778 C C . TYR A 1 93 ? -6.234 15.041 -4.258 1.00 93.62 93 TYR A C 1
ATOM 780 O O . TYR A 1 93 ? -6.300 13.964 -3.683 1.00 93.62 93 TYR A O 1
ATOM 788 N N . CYS A 1 94 ? -6.757 15.217 -5.476 1.00 92.94 94 CYS A N 1
ATOM 789 C CA . CYS A 1 94 ? -7.436 14.135 -6.193 1.00 92.94 94 CYS A CA 1
ATOM 790 C C . CYS A 1 94 ? -6.524 12.931 -6.469 1.00 92.94 94 CYS A C 1
ATOM 792 O O . CYS A 1 94 ? -7.002 11.805 -6.384 1.00 92.94 94 CYS A O 1
ATOM 794 N N . MET A 1 95 ? -5.244 13.158 -6.780 1.00 92.12 95 MET A N 1
ATOM 795 C CA . MET A 1 95 ? -4.281 12.069 -6.984 1.00 92.12 95 MET A CA 1
ATOM 796 C C . MET A 1 95 ? -3.893 11.374 -5.678 1.00 92.12 95 MET A C 1
ATOM 798 O O . MET A 1 95 ? -3.747 10.161 -5.658 1.00 92.12 95 MET A O 1
ATOM 802 N N . ALA A 1 96 ? -3.738 12.131 -4.591 1.00 93.00 96 ALA A N 1
ATOM 803 C CA . ALA A 1 96 ? -3.310 11.606 -3.298 1.00 93.00 96 ALA A CA 1
ATOM 804 C C . ALA A 1 96 ? -4.455 10.951 -2.498 1.00 93.00 96 ALA A C 1
ATOM 806 O O . ALA A 1 96 ? -4.239 9.995 -1.758 1.00 93.00 96 ALA A O 1
ATOM 807 N N . ALA A 1 97 ? -5.688 11.442 -2.638 1.00 93.44 97 ALA A N 1
ATOM 808 C CA . ALA A 1 97 ? -6.858 10.971 -1.897 1.00 93.44 97 ALA A CA 1
ATOM 809 C C . ALA A 1 97 ? -7.057 9.439 -1.867 1.00 93.44 97 ALA A C 1
ATOM 811 O O . ALA A 1 97 ? -7.299 8.929 -0.769 1.00 93.44 97 ALA A O 1
ATOM 812 N N . PRO A 1 98 ? -6.962 8.689 -2.989 1.00 92.19 98 PRO A N 1
ATOM 813 C CA . PRO A 1 98 ? -7.176 7.240 -2.969 1.00 92.19 98 PRO A CA 1
ATOM 814 C C . PRO A 1 98 ? -6.190 6.482 -2.073 1.00 92.19 98 PRO A C 1
ATOM 816 O O . PRO A 1 98 ? -6.577 5.462 -1.509 1.00 92.19 98 PRO A O 1
ATOM 819 N N . ASP A 1 99 ? -4.971 6.992 -1.882 1.00 91.12 99 ASP A N 1
ATOM 820 C CA . ASP A 1 99 ? -3.955 6.357 -1.036 1.00 91.12 99 ASP A CA 1
ATOM 821 C C . ASP A 1 99 ? -3.999 6.881 0.409 1.00 91.12 99 ASP A C 1
ATOM 823 O O . ASP A 1 99 ? -3.877 6.121 1.371 1.00 91.12 99 ASP A O 1
ATOM 827 N N . PHE A 1 100 ? -4.227 8.186 0.587 1.00 93.62 100 PHE A N 1
ATOM 828 C CA . PHE A 1 100 ? -4.188 8.830 1.903 1.00 93.62 100 PHE A CA 1
ATOM 829 C C . PHE A 1 100 ? -5.398 8.505 2.785 1.00 93.62 100 PHE A C 1
ATOM 831 O O . PHE A 1 100 ? -5.241 8.331 3.993 1.00 93.62 100 PHE A O 1
ATOM 838 N N . VAL A 1 101 ? -6.605 8.422 2.218 1.00 93.75 101 VAL A N 1
ATOM 839 C CA . VAL A 1 101 ? -7.828 8.133 2.988 1.00 93.75 101 VAL A CA 1
ATOM 840 C C . VAL A 1 101 ? -7.778 6.754 3.670 1.00 93.75 101 VAL A C 1
ATOM 842 O O . VAL A 1 101 ? -7.972 6.702 4.889 1.00 93.75 101 VAL A O 1
ATOM 845 N N . PRO A 1 102 ? -7.491 5.638 2.966 1.00 93.56 102 PRO A N 1
ATOM 846 C CA . PRO A 1 102 ? -7.393 4.332 3.617 1.00 93.56 102 PRO A CA 1
ATOM 847 C C . PRO A 1 102 ? -6.217 4.258 4.598 1.00 93.56 102 PRO A C 1
ATOM 849 O O . PRO A 1 102 ? -6.366 3.675 5.672 1.00 93.56 102 PRO A O 1
ATOM 852 N N . ALA A 1 103 ? -5.081 4.895 4.291 1.00 92.50 103 ALA A N 1
ATOM 853 C CA . ALA A 1 103 ? -3.957 4.978 5.223 1.00 92.50 103 ALA A CA 1
ATOM 854 C C . ALA A 1 103 ? -4.352 5.688 6.531 1.00 92.50 103 ALA A C 1
ATOM 856 O O . ALA A 1 103 ? -4.045 5.200 7.621 1.00 92.50 103 ALA A O 1
ATOM 857 N N . GLY A 1 104 ? -5.098 6.793 6.432 1.00 95.38 104 GLY A N 1
ATOM 858 C CA . GLY A 1 104 ? -5.640 7.513 7.583 1.00 95.38 104 GLY A CA 1
ATOM 859 C C . GLY A 1 104 ? -6.595 6.663 8.424 1.00 95.38 104 GLY A C 1
ATOM 860 O O . GLY A 1 104 ? -6.512 6.682 9.650 1.00 95.38 104 GLY A O 1
ATOM 861 N N . TYR A 1 105 ? -7.453 5.860 7.788 1.00 96.31 105 TYR A N 1
ATOM 862 C CA . TYR A 1 105 ? -8.348 4.938 8.494 1.00 96.31 105 TYR A CA 1
ATOM 863 C C . TYR A 1 105 ? -7.582 3.845 9.255 1.00 96.31 105 TYR A C 1
ATOM 865 O O . TYR A 1 105 ? -7.847 3.610 10.435 1.00 96.31 105 TYR A O 1
ATOM 873 N N . CYS A 1 106 ? -6.594 3.213 8.616 1.00 94.38 106 CYS A N 1
ATOM 874 C CA . CYS A 1 106 ? -5.725 2.241 9.281 1.00 94.38 106 CYS A CA 1
ATOM 875 C C . CYS A 1 106 ? -5.001 2.872 10.477 1.00 94.38 106 CYS A C 1
ATOM 877 O O . CYS A 1 106 ? -4.928 2.264 11.543 1.00 94.38 106 CYS A O 1
ATOM 879 N N . HIS A 1 107 ? -4.519 4.109 10.334 1.00 96.56 107 HIS A N 1
ATOM 880 C CA . HIS A 1 107 ? -3.871 4.822 11.429 1.00 96.56 107 HIS A CA 1
ATOM 881 C C . HIS A 1 107 ? -4.830 5.087 12.599 1.00 96.56 107 HIS A C 1
ATOM 883 O O . HIS A 1 107 ? -4.500 4.795 13.749 1.00 96.56 107 HIS A O 1
ATOM 889 N N . LEU A 1 108 ? -6.050 5.548 12.319 1.00 97.31 108 LEU A N 1
ATOM 890 C CA . LEU A 1 108 ? -7.091 5.730 13.331 1.00 97.31 108 LEU A CA 1
ATOM 891 C C . LEU A 1 108 ? -7.353 4.427 14.107 1.00 97.31 108 LEU A C 1
ATOM 893 O O . LEU A 1 108 ? -7.396 4.435 15.336 1.00 97.31 108 LEU A O 1
ATOM 897 N N . LEU A 1 109 ? -7.464 3.298 13.399 1.00 97.06 109 LEU A N 1
ATOM 898 C CA . LEU A 1 109 ? -7.641 1.983 14.013 1.00 97.06 109 LEU A CA 1
ATOM 899 C C . LEU A 1 109 ? -6.469 1.622 14.937 1.00 97.06 109 LEU A C 1
ATOM 901 O O . LEU A 1 109 ? -6.693 1.145 16.047 1.00 97.06 109 LEU A O 1
ATOM 905 N N . THR A 1 110 ? -5.227 1.896 14.523 1.00 96.81 110 THR A N 1
ATOM 906 C CA . THR A 1 110 ? -4.059 1.641 15.382 1.00 96.81 110 THR A CA 1
ATOM 907 C C . THR A 1 110 ? -4.097 2.459 16.671 1.00 96.81 110 THR A C 1
ATOM 909 O O . THR A 1 110 ? -3.825 1.910 17.737 1.00 96.81 110 THR A O 1
ATOM 912 N N . VAL A 1 111 ? -4.511 3.729 16.606 1.00 97.69 111 VAL A N 1
ATOM 913 C CA . VAL A 1 111 ? -4.678 4.581 17.793 1.00 97.69 111 VAL A CA 1
ATOM 914 C C . VAL A 1 111 ? -5.770 4.023 18.708 1.00 97.69 111 VAL A C 1
ATOM 916 O O . VAL A 1 111 ? -5.561 3.921 19.916 1.00 97.69 111 VAL A O 1
ATOM 919 N N . PHE A 1 112 ? -6.902 3.573 18.158 1.00 97.75 112 PHE A N 1
ATOM 920 C CA . PHE A 1 112 ? -7.939 2.908 18.953 1.00 97.75 112 PHE A CA 1
ATOM 921 C C . PHE A 1 112 ? -7.413 1.664 19.676 1.00 97.75 112 PHE A C 1
ATOM 923 O O . PHE A 1 112 ? -7.659 1.511 20.871 1.00 97.75 112 PHE A O 1
ATOM 930 N N . CYS A 1 113 ? -6.652 0.801 18.997 1.00 97.00 113 CYS A N 1
ATOM 931 C CA . CYS A 1 113 ? -6.037 -0.371 19.623 1.00 97.00 113 CYS A CA 1
ATOM 932 C C . CYS A 1 113 ? -5.059 0.017 20.745 1.00 97.00 113 CYS A C 1
ATOM 934 O O . CYS A 1 113 ? -5.055 -0.606 21.811 1.00 97.00 113 CYS A O 1
ATOM 936 N N . GLN A 1 114 ? -4.262 1.069 20.536 1.00 97.06 114 GLN A N 1
ATOM 937 C CA . GLN A 1 114 ? -3.330 1.581 21.542 1.00 97.06 114 GLN A CA 1
ATOM 938 C C . GLN A 1 114 ? -4.059 2.094 22.789 1.00 97.06 114 GLN A C 1
ATOM 940 O O . GLN A 1 114 ? -3.633 1.784 23.897 1.00 97.06 114 GLN A O 1
ATOM 945 N N . VAL A 1 115 ? -5.179 2.809 22.631 1.00 97.44 115 VAL A N 1
ATOM 946 C CA . VAL A 1 115 ? -5.989 3.298 23.764 1.00 97.44 115 VAL A CA 1
ATOM 947 C C . VAL A 1 115 ? -6.784 2.171 24.438 1.00 97.44 115 VAL A C 1
ATOM 949 O O . VAL A 1 115 ? -6.966 2.188 25.654 1.00 97.44 115 VAL A O 1
ATOM 952 N N . ALA A 1 116 ? -7.229 1.161 23.686 1.00 97.06 116 ALA A N 1
ATOM 953 C CA . ALA A 1 116 ? -7.954 0.014 24.235 1.00 97.06 116 ALA A CA 1
ATOM 954 C C . ALA A 1 116 ? -7.069 -0.878 25.122 1.00 97.06 116 ALA A C 1
ATOM 956 O O . ALA A 1 116 ? -7.537 -1.415 26.124 1.00 97.06 116 ALA A O 1
ATOM 957 N N . THR A 1 117 ? -5.785 -1.010 24.784 1.00 97.06 117 THR A N 1
ATOM 958 C CA . THR A 1 117 ? -4.829 -1.869 25.502 1.00 97.06 117 THR A CA 1
ATOM 959 C C . THR A 1 117 ? -4.755 -1.584 27.015 1.00 97.06 117 THR A C 1
ATOM 961 O O . THR A 1 117 ? -4.990 -2.514 27.788 1.00 97.06 117 THR A O 1
ATOM 964 N N . PRO A 1 118 ? -4.503 -0.349 27.499 1.00 97.06 118 PRO A N 1
ATOM 965 C CA . PRO A 1 118 ? -4.449 -0.074 28.937 1.00 97.06 118 PRO A CA 1
ATOM 966 C C . PRO A 1 118 ? -5.796 -0.283 29.645 1.00 97.06 118 PRO A C 1
ATOM 968 O O . PRO A 1 118 ? -5.818 -0.686 30.807 1.00 97.06 118 PRO A O 1
ATOM 971 N N . LEU A 1 119 ? -6.923 -0.054 28.961 1.00 96.81 119 LEU A N 1
ATOM 972 C CA . LEU A 1 119 ? -8.252 -0.310 29.526 1.00 96.81 119 LEU A CA 1
ATOM 973 C C . LEU A 1 119 ? -8.492 -1.808 29.733 1.00 96.81 119 LEU A C 1
ATOM 975 O O . LEU A 1 119 ? -8.980 -2.206 30.789 1.00 96.81 119 LEU A O 1
ATOM 979 N N . LEU A 1 120 ? -8.106 -2.634 28.757 1.00 96.88 120 LEU A N 1
ATOM 980 C CA . LEU A 1 120 ? -8.179 -4.090 28.864 1.00 96.88 120 LEU A CA 1
ATOM 981 C C . LEU A 1 120 ? -7.283 -4.612 29.986 1.00 96.88 120 LEU A C 1
ATOM 983 O O . LEU A 1 120 ? -7.734 -5.41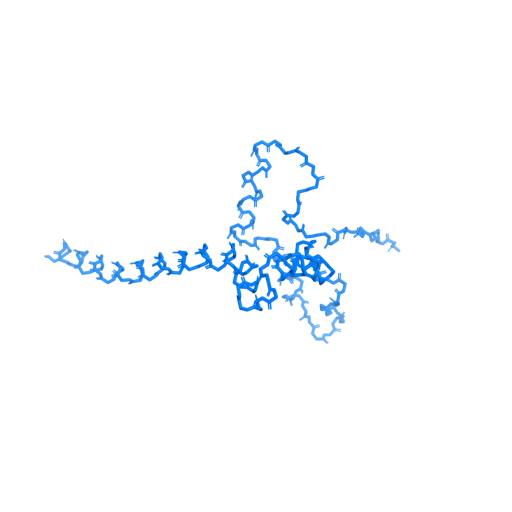9 30.793 1.00 96.88 120 LEU A O 1
ATOM 987 N N . VAL A 1 121 ? -6.050 -4.107 30.088 1.00 97.69 121 VAL A N 1
ATOM 988 C CA . VAL A 1 121 ? -5.124 -4.468 31.175 1.00 97.69 121 VAL A CA 1
ATOM 989 C C . VAL A 1 121 ? -5.715 -4.112 32.541 1.00 97.69 121 VAL A C 1
ATOM 991 O O . VAL A 1 121 ? -5.653 -4.923 33.461 1.00 97.69 121 VAL A O 1
ATOM 994 N N . ARG A 1 122 ? -6.348 -2.940 32.676 1.00 97.31 122 ARG A N 1
ATOM 995 C CA . ARG A 1 122 ? -7.006 -2.532 33.925 1.00 97.31 122 ARG A CA 1
ATOM 996 C C . ARG A 1 122 ? -8.152 -3.467 34.312 1.00 97.31 122 ARG A C 1
ATOM 998 O O . ARG A 1 122 ? -8.253 -3.836 35.475 1.00 97.31 122 ARG A O 1
ATOM 1005 N N . GLN A 1 123 ? -9.011 -3.836 33.365 1.00 96.62 123 GLN A N 1
ATOM 1006 C CA . GLN A 1 123 ? -10.121 -4.756 33.636 1.00 96.62 123 GLN A CA 1
ATOM 1007 C C . GLN A 1 123 ? -9.617 -6.157 33.995 1.00 96.62 123 GLN A C 1
ATOM 1009 O O . GLN A 1 123 ? -10.139 -6.781 34.912 1.00 96.62 123 GLN A O 1
ATOM 1014 N N . LEU A 1 124 ? -8.565 -6.625 33.317 1.00 97.06 124 LEU A N 1
ATOM 1015 C CA . LEU A 1 124 ? -7.938 -7.910 33.612 1.00 97.06 124 LEU A CA 1
ATOM 1016 C C . LEU A 1 124 ? -7.370 -7.954 35.041 1.00 97.06 124 LEU A C 1
ATOM 1018 O O . LEU A 1 124 ? -7.534 -8.960 35.720 1.00 97.06 124 LEU A O 1
ATOM 1022 N N . LEU A 1 125 ? -6.745 -6.863 35.505 1.00 97.00 125 LEU A N 1
ATOM 1023 C CA . LEU A 1 125 ? -6.230 -6.749 36.875 1.00 97.00 125 LEU A CA 1
ATOM 1024 C C . LEU A 1 125 ? -7.348 -6.803 37.925 1.00 97.00 125 LEU A C 1
ATOM 1026 O O . LEU A 1 125 ? -7.192 -7.504 38.913 1.00 97.00 125 LEU A O 1
ATOM 1030 N N . ILE A 1 126 ? -8.479 -6.130 37.684 1.00 97.50 126 ILE A N 1
ATOM 1031 C CA . ILE A 1 126 ? -9.626 -6.120 38.612 1.00 97.50 126 ILE A CA 1
ATOM 1032 C C . ILE A 1 126 ? -10.265 -7.508 38.757 1.00 97.50 126 ILE A C 1
ATOM 1034 O O . ILE A 1 126 ? -10.792 -7.823 39.810 1.00 97.50 126 ILE A O 1
ATOM 1038 N N . VAL A 1 127 ? -10.262 -8.328 37.702 1.00 97.31 127 VAL A N 1
ATOM 1039 C CA . V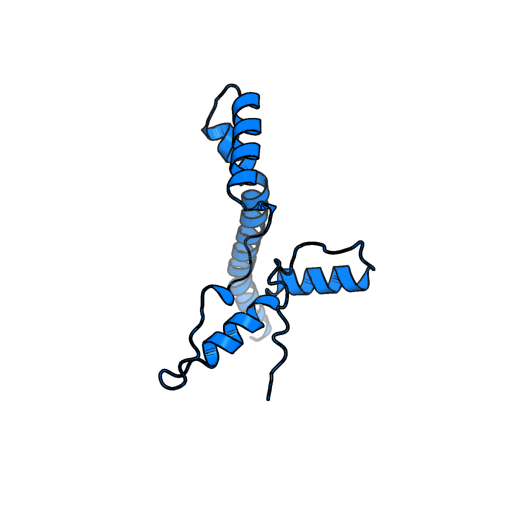AL A 1 127 ? -10.830 -9.691 37.748 1.00 97.31 127 VAL A CA 1
ATOM 1040 C C . VAL A 1 127 ? -9.889 -10.686 38.436 1.00 97.31 127 VAL A C 1
ATOM 1042 O O . VAL A 1 127 ? -10.336 -11.733 38.899 1.00 97.31 127 VAL A O 1
ATOM 1045 N N . LEU A 1 128 ? -8.586 -10.399 38.441 1.00 95.94 128 LEU A N 1
ATOM 1046 C CA . LEU A 1 128 ? -7.568 -11.264 39.034 1.00 95.94 128 LEU A CA 1
ATOM 1047 C C . LEU A 1 128 ? -7.384 -11.017 40.543 1.00 95.94 128 LEU A C 1
ATOM 1049 O O . LEU A 1 128 ? -6.905 -11.913 41.237 1.00 95.94 128 LEU A O 1
ATOM 1053 N N . GLU A 1 129 ? -7.717 -9.812 41.010 1.00 90.88 129 GLU A N 1
ATOM 1054 C CA . GLU A 1 129 ? -7.782 -9.424 42.428 1.00 90.88 129 GLU A CA 1
ATOM 1055 C C . GLU A 1 129 ? -9.085 -9.905 43.085 1.00 90.88 129 GLU A C 1
ATOM 1057 O O . GLU A 1 129 ? -8.991 -10.479 44.195 1.00 90.88 129 GLU A O 1
#

Sequence (129 aa):
TTTARDDDDLSWPEEPKEPKSLKSSLYLLYQRWTFSFMNRVLTKGRRQTLRDGTHLCQDDLFHVPHAMKSCHLTEEFHRHFQKNNRHLAKALYCMAAPDFVPAGYCHLLTVFCQVATPLLVRQLLIVLE